Protein AF-A0A1V5NTS4-F1 (afdb_monomer)

Secondary structure (DSSP, 8-state):
-HHHHHHHHHHHHHHHHHHHHH-HHHHH-HHHHHHHHHTPPPPHHHIIIIITT-TTGGGGTTT--HHHHHHH-TTPEEGGGS-TTSHHHHHHHHHHHHTSTTS--EEEEE--SSS-EEEEE--SSS---------

Structure (mmCIF, N/CA/C/O backbone):
data_AF-A0A1V5NTS4-F1
#
_entry.id   AF-A0A1V5NTS4-F1
#
loop_
_atom_site.group_PDB
_atom_site.id
_atom_site.type_symbol
_atom_site.label_atom_id
_atom_site.label_alt_id
_atom_site.label_comp_id
_atom_site.label_asym_id
_atom_site.label_entity_id
_atom_site.label_seq_id
_atom_site.pdbx_PDB_ins_code
_atom_site.Cartn_x
_atom_site.Cartn_y
_atom_site.Cartn_z
_atom_site.occupancy
_atom_site.B_iso_or_equiv
_atom_site.auth_seq_id
_atom_site.auth_comp_id
_atom_site.auth_asym_id
_atom_site.auth_atom_id
_atom_site.pdbx_PDB_model_num
ATOM 1 N N . MET A 1 1 ? 21.528 41.426 -6.570 1.00 60.97 1 MET A N 1
ATOM 2 C CA . MET A 1 1 ? 21.525 40.686 -5.283 1.00 60.97 1 MET A CA 1
ATOM 3 C C . MET A 1 1 ? 20.130 40.319 -4.771 1.00 60.97 1 MET A C 1
ATOM 5 O O . MET A 1 1 ? 19.905 39.135 -4.581 1.00 60.97 1 MET A O 1
ATOM 9 N N . LYS A 1 2 ? 19.169 41.249 -4.610 1.00 66.81 2 LYS A N 1
ATOM 10 C CA . LYS A 1 2 ? 17.824 40.932 -4.061 1.00 66.81 2 LYS A CA 1
ATOM 11 C C . LYS A 1 2 ? 17.057 39.817 -4.801 1.00 66.81 2 LYS A C 1
ATOM 13 O O . LYS A 1 2 ? 16.466 38.968 -4.151 1.00 66.81 2 LYS A O 1
ATOM 18 N N . LYS A 1 3 ? 17.115 39.771 -6.141 1.00 71.75 3 LYS A N 1
ATOM 19 C CA . LYS A 1 3 ? 16.457 38.717 -6.945 1.00 71.75 3 LYS A CA 1
ATOM 20 C C . LYS A 1 3 ? 17.049 37.322 -6.699 1.00 71.75 3 LYS A C 1
ATOM 22 O O . LYS A 1 3 ? 16.293 36.386 -6.506 1.00 71.75 3 LYS A O 1
ATOM 27 N N . PHE A 1 4 ? 18.376 37.201 -6.617 1.00 78.06 4 PHE A N 1
ATOM 28 C CA . PHE A 1 4 ? 19.053 35.926 -6.344 1.00 78.06 4 PHE A CA 1
ATOM 29 C C . PHE A 1 4 ? 18.738 35.382 -4.946 1.00 78.06 4 PHE A C 1
ATOM 31 O O . PHE A 1 4 ? 18.476 34.193 -4.806 1.00 78.06 4 PHE A O 1
ATOM 38 N N . PHE A 1 5 ? 18.692 36.253 -3.932 1.00 82.38 5 PHE A N 1
ATOM 39 C CA . PHE A 1 5 ? 18.269 35.871 -2.580 1.00 82.38 5 PHE A CA 1
ATOM 40 C C . PHE A 1 5 ? 16.816 35.390 -2.543 1.00 82.38 5 PHE A C 1
ATOM 42 O O . PHE A 1 5 ? 16.523 34.378 -1.914 1.00 82.38 5 PHE A O 1
ATOM 49 N N . LEU A 1 6 ? 15.918 36.081 -3.250 1.00 87.19 6 LEU A N 1
ATOM 50 C CA . LEU A 1 6 ? 14.513 35.694 -3.329 1.00 87.19 6 LEU A CA 1
ATOM 51 C C . LEU A 1 6 ? 14.346 34.336 -4.032 1.00 87.19 6 LEU A C 1
ATOM 53 O O . LEU A 1 6 ? 13.639 33.467 -3.534 1.00 87.19 6 LEU A O 1
ATOM 57 N N . THR A 1 7 ? 15.045 34.118 -5.150 1.00 86.56 7 THR A N 1
ATOM 58 C CA . THR A 1 7 ? 15.036 32.835 -5.867 1.00 86.56 7 THR A CA 1
ATOM 59 C C . THR A 1 7 ? 15.590 31.699 -5.005 1.00 86.56 7 THR A C 1
ATOM 61 O O . THR A 1 7 ? 14.959 30.650 -4.924 1.00 86.56 7 THR A O 1
ATOM 64 N N . ALA A 1 8 ? 16.717 31.906 -4.316 1.00 86.56 8 ALA A N 1
ATOM 65 C CA . ALA A 1 8 ? 17.284 30.906 -3.409 1.00 86.56 8 ALA A CA 1
ATOM 66 C C . ALA A 1 8 ? 16.317 30.562 -2.264 1.00 86.56 8 ALA A C 1
ATOM 68 O O . ALA A 1 8 ? 16.127 29.392 -1.943 1.00 86.56 8 ALA A O 1
ATOM 69 N N . PHE A 1 9 ? 15.643 31.569 -1.702 1.00 90.31 9 PHE A N 1
ATOM 70 C CA . PHE A 1 9 ? 14.632 31.376 -0.666 1.00 90.31 9 PHE A CA 1
ATOM 71 C C . PHE A 1 9 ? 13.434 30.549 -1.161 1.00 90.31 9 PHE A C 1
ATOM 73 O O . PHE A 1 9 ? 13.033 29.596 -0.492 1.00 90.31 9 PHE A O 1
ATOM 80 N N . TYR A 1 10 ? 12.908 30.840 -2.357 1.00 90.00 10 TYR A N 1
ATOM 81 C CA . TYR A 1 10 ? 11.827 30.045 -2.953 1.00 90.00 10 TYR A CA 1
ATOM 82 C C . TYR A 1 10 ? 12.245 28.599 -3.228 1.00 90.00 10 TYR A C 1
ATOM 84 O O . TYR A 1 10 ? 11.480 27.683 -2.931 1.00 90.00 10 TYR A O 1
ATOM 92 N N . ILE A 1 11 ? 13.460 28.381 -3.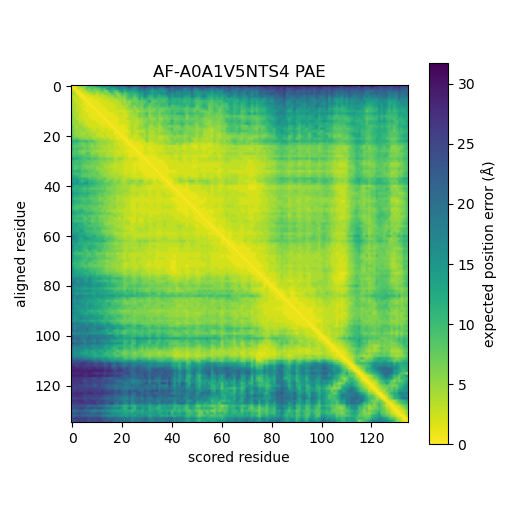739 1.00 88.69 11 ILE A N 1
ATOM 93 C CA . ILE A 1 11 ? 13.989 27.029 -3.958 1.00 88.69 11 ILE A CA 1
ATOM 94 C C . ILE A 1 11 ? 14.049 26.267 -2.629 1.00 88.69 11 ILE A C 1
ATOM 96 O O . ILE A 1 11 ? 13.559 25.142 -2.555 1.00 88.69 11 ILE A O 1
ATOM 100 N N . CYS A 1 12 ? 14.562 26.888 -1.562 1.00 87.31 12 CYS A N 1
ATOM 101 C CA . CYS A 1 12 ? 14.607 26.269 -0.237 1.00 87.31 12 CYS A CA 1
ATOM 102 C C . CYS A 1 12 ? 13.211 25.891 0.279 1.00 87.31 12 CYS A C 1
ATOM 104 O O . CYS A 1 12 ? 13.038 24.781 0.779 1.00 87.31 12 CYS A O 1
ATOM 106 N N . ILE A 1 13 ? 12.206 26.761 0.117 1.00 90.62 13 ILE A N 1
ATOM 107 C CA . ILE A 1 13 ? 10.822 26.460 0.525 1.00 90.62 13 ILE A CA 1
ATOM 108 C C . ILE A 1 13 ? 10.263 25.270 -0.253 1.00 90.62 13 ILE A C 1
ATOM 110 O O . ILE A 1 13 ? 9.653 24.383 0.346 1.00 90.62 13 ILE A O 1
ATOM 114 N N . VAL A 1 14 ? 10.460 25.233 -1.572 1.00 87.19 14 VAL A N 1
ATOM 115 C CA . VAL A 1 14 ? 9.939 24.151 -2.419 1.00 87.19 14 VAL A CA 1
ATOM 116 C C . VAL A 1 14 ? 10.599 22.820 -2.064 1.00 87.19 14 VAL A C 1
ATOM 118 O O . VAL A 1 14 ? 9.898 21.821 -1.897 1.00 87.19 14 VAL A O 1
ATOM 121 N N . VAL A 1 15 ? 11.923 22.803 -1.884 1.00 84.25 15 VAL A N 1
ATOM 122 C CA . VAL A 1 15 ? 12.668 21.597 -1.490 1.00 84.25 15 VAL A CA 1
ATOM 123 C C . VAL A 1 15 ? 12.226 21.114 -0.111 1.00 84.25 15 VAL A C 1
ATOM 125 O O . VAL A 1 15 ? 11.923 19.933 0.056 1.00 84.25 15 VAL A O 1
ATOM 128 N N . PHE A 1 16 ? 12.119 22.026 0.860 1.00 86.81 16 PHE A N 1
ATOM 129 C CA . PHE A 1 16 ? 11.661 21.700 2.208 1.00 86.81 16 PHE A CA 1
ATOM 130 C C . PHE A 1 16 ? 10.234 21.142 2.183 1.00 86.81 16 PHE A C 1
ATOM 132 O O . PHE A 1 16 ? 9.988 20.054 2.689 1.00 86.81 16 PHE A O 1
ATOM 139 N N . SER A 1 17 ? 9.304 21.815 1.504 1.00 84.50 17 SER A N 1
ATOM 140 C CA . SER A 1 17 ? 7.907 21.366 1.399 1.00 84.50 17 SER A CA 1
ATOM 141 C C . SER A 1 17 ? 7.794 19.992 0.732 1.00 84.50 17 SER A C 1
ATOM 143 O O . SER A 1 17 ? 7.054 19.132 1.205 1.00 84.50 17 SER A O 1
ATOM 145 N N . SER A 1 18 ? 8.579 19.751 -0.321 1.00 82.00 18 SER A N 1
ATOM 146 C CA . SER A 1 18 ? 8.618 18.459 -1.017 1.00 82.00 18 SER A CA 1
ATOM 147 C C . SER A 1 18 ? 9.140 17.341 -0.113 1.00 82.00 18 SER A C 1
ATOM 149 O O . SER A 1 18 ? 8.614 16.230 -0.143 1.00 82.00 18 SER A O 1
ATOM 151 N N . PHE A 1 19 ? 10.132 17.638 0.734 1.00 84.31 19 PHE A N 1
ATOM 152 C CA . PHE A 1 19 ? 10.668 16.693 1.713 1.00 84.31 19 PHE A CA 1
ATOM 153 C C . PHE A 1 19 ? 9.614 16.253 2.731 1.00 84.31 19 PHE A C 1
ATOM 155 O O . PHE A 1 19 ? 9.508 15.062 3.010 1.00 84.31 19 PHE A O 1
ATOM 162 N N . PHE A 1 20 ? 8.808 17.183 3.251 1.00 82.56 20 PHE A N 1
ATOM 163 C CA . PHE A 1 20 ? 7.740 16.844 4.199 1.00 82.56 20 PHE A CA 1
ATOM 164 C C . PHE A 1 20 ? 6.541 16.170 3.536 1.00 82.56 20 PHE A C 1
ATOM 166 O O . PHE A 1 20 ? 5.922 15.306 4.152 1.00 82.56 20 PHE A O 1
ATOM 173 N N . TYR A 1 21 ? 6.211 16.555 2.302 1.00 80.31 21 TYR A N 1
ATOM 174 C CA . TYR A 1 21 ? 5.051 16.018 1.599 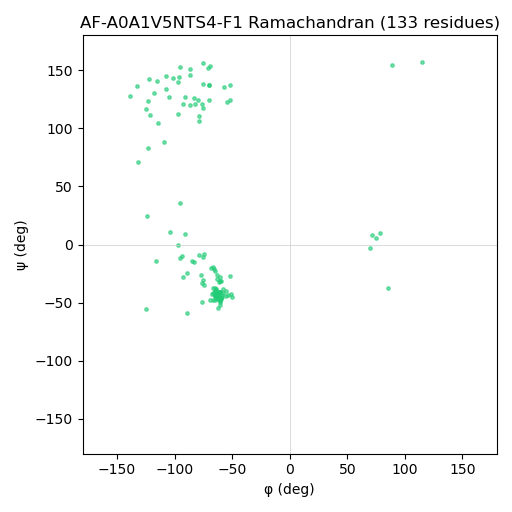1.00 80.31 21 TYR A CA 1
ATOM 175 C C . TYR A 1 21 ? 5.292 14.601 1.061 1.00 80.31 21 TYR A C 1
ATOM 177 O O . TYR A 1 21 ? 4.482 13.707 1.293 1.00 80.31 21 TYR A O 1
ATOM 185 N N . PHE A 1 22 ? 6.405 14.381 0.354 1.00 80.75 22 PHE A N 1
ATOM 186 C CA . PHE A 1 22 ? 6.709 13.087 -0.266 1.00 80.75 22 PHE A CA 1
ATOM 187 C C . PHE A 1 22 ? 7.553 12.176 0.621 1.00 80.75 22 PHE A C 1
ATOM 189 O O . PHE A 1 22 ? 7.480 10.955 0.490 1.00 80.75 22 PHE A O 1
ATOM 196 N N . GLY A 1 23 ? 8.361 12.753 1.504 1.00 83.62 23 GLY A N 1
ATOM 197 C CA . GLY A 1 23 ? 9.317 12.003 2.297 1.00 83.62 23 GLY A CA 1
ATOM 198 C C . GLY A 1 23 ? 10.683 11.833 1.634 1.00 83.62 23 GLY A C 1
ATOM 199 O O . GLY A 1 23 ? 10.799 11.802 0.404 1.00 83.62 23 GLY A O 1
ATOM 200 N N . PRO A 1 24 ? 11.745 11.644 2.439 1.00 84.75 24 PRO A N 1
ATOM 201 C CA . PRO A 1 24 ? 13.107 11.462 1.938 1.00 84.75 24 PRO A CA 1
ATOM 202 C C . PRO A 1 24 ? 13.261 10.232 1.041 1.00 84.75 24 PRO A C 1
ATOM 204 O O . PRO A 1 24 ? 14.101 10.234 0.143 1.00 84.75 24 PRO A O 1
ATOM 207 N N . TYR A 1 25 ? 12.481 9.174 1.285 1.00 87.94 25 TYR A N 1
ATOM 208 C CA . TYR A 1 25 ? 12.601 7.925 0.538 1.00 87.94 25 TYR A CA 1
ATOM 209 C C . TYR A 1 25 ? 12.142 8.095 -0.916 1.00 87.94 25 TYR A C 1
ATOM 211 O O . TYR A 1 25 ? 12.886 7.743 -1.828 1.00 87.94 25 TYR A O 1
ATOM 219 N N . LYS A 1 26 ? 10.974 8.711 -1.150 1.00 89.25 26 LYS A N 1
ATOM 220 C CA . LYS A 1 26 ? 10.479 9.007 -2.506 1.00 89.25 26 LYS A CA 1
ATOM 221 C C . LYS A 1 26 ? 11.420 9.934 -3.268 1.00 89.25 26 LYS A C 1
ATOM 223 O O . LYS A 1 26 ? 11.735 9.666 -4.418 1.00 89.25 26 LYS A O 1
ATOM 228 N N . LEU A 1 27 ? 11.943 10.975 -2.617 1.00 87.44 27 LEU A N 1
ATOM 229 C CA . LEU A 1 27 ? 12.868 11.917 -3.261 1.00 87.44 27 LEU A CA 1
ATOM 230 C C . LEU A 1 27 ? 14.185 11.272 -3.725 1.00 87.44 27 LEU A C 1
ATOM 232 O O . LEU A 1 27 ? 14.797 11.760 -4.670 1.00 87.44 27 LEU A O 1
ATOM 236 N N . LYS A 1 28 ? 14.619 10.180 -3.083 1.00 89.25 28 LYS A N 1
ATOM 237 C CA . LYS A 1 28 ? 15.804 9.403 -3.489 1.00 89.25 28 LYS A CA 1
ATOM 238 C C . LYS A 1 28 ? 15.513 8.352 -4.564 1.00 89.25 28 LYS A C 1
ATOM 240 O O . LYS A 1 28 ? 16.453 7.839 -5.159 1.00 89.25 28 LYS A O 1
ATOM 245 N N . ASN A 1 29 ? 14.241 8.034 -4.802 1.00 90.88 29 ASN A N 1
ATOM 246 C CA . ASN A 1 29 ? 13.795 6.994 -5.726 1.00 90.88 29 ASN A CA 1
ATOM 247 C C . ASN A 1 29 ? 12.845 7.619 -6.764 1.00 90.88 29 ASN A C 1
ATOM 249 O O . ASN A 1 29 ? 11.624 7.570 -6.582 1.00 90.88 29 ASN A O 1
ATOM 253 N N . PRO A 1 30 ? 13.379 8.242 -7.833 1.00 88.75 30 PRO A N 1
ATOM 254 C CA . PRO A 1 30 ? 12.579 9.021 -8.776 1.00 88.75 30 PRO A CA 1
ATOM 255 C C . PRO A 1 30 ? 11.466 8.199 -9.430 1.00 88.75 30 PRO A C 1
ATOM 257 O O . PRO A 1 30 ? 10.356 8.703 -9.555 1.00 88.75 30 PRO A O 1
ATOM 260 N N . ASP A 1 31 ? 11.702 6.928 -9.759 1.00 89.50 31 ASP A N 1
ATOM 261 C CA . ASP A 1 31 ? 10.680 6.058 -10.360 1.00 89.50 31 ASP A CA 1
ATOM 262 C C . ASP A 1 31 ? 9.469 5.859 -9.438 1.00 89.50 31 ASP A C 1
ATOM 264 O O . ASP A 1 31 ? 8.319 5.936 -9.876 1.00 89.50 31 ASP A O 1
ATOM 268 N N . TYR A 1 32 ? 9.717 5.693 -8.137 1.00 92.12 32 TYR A N 1
ATOM 269 C CA . TYR A 1 32 ? 8.668 5.599 -7.126 1.00 92.12 32 TYR A CA 1
ATOM 270 C C . TYR A 1 32 ? 7.916 6.926 -6.955 1.00 92.12 32 TYR A C 1
ATOM 272 O O . TYR A 1 32 ? 6.685 6.936 -6.895 1.00 92.12 32 TYR A O 1
ATOM 280 N N . LEU A 1 33 ? 8.635 8.053 -6.930 1.00 90.75 33 LEU A N 1
ATOM 281 C CA . LEU A 1 33 ? 8.028 9.384 -6.861 1.00 90.75 33 LEU A CA 1
ATOM 282 C C . LEU A 1 33 ? 7.145 9.670 -8.082 1.00 90.75 33 LEU A C 1
ATOM 284 O O . LEU A 1 33 ? 6.007 10.114 -7.933 1.00 90.75 33 LEU A O 1
ATOM 288 N N . PHE A 1 34 ? 7.644 9.395 -9.288 1.00 90.88 34 PHE A N 1
ATOM 289 C CA . PHE A 1 34 ? 6.882 9.577 -10.518 1.00 90.88 34 PHE A CA 1
ATOM 290 C C . PHE A 1 34 ? 5.653 8.677 -10.540 1.00 90.88 34 PHE A C 1
ATOM 292 O O . PHE A 1 34 ? 4.561 9.148 -10.858 1.00 90.88 34 PHE A O 1
ATOM 299 N N . TRP A 1 35 ? 5.794 7.409 -10.150 1.00 93.19 35 TRP A N 1
ATOM 300 C CA . TRP A 1 35 ? 4.648 6.518 -10.009 1.00 93.19 35 TRP A CA 1
ATOM 301 C C . TRP A 1 35 ? 3.585 7.088 -9.061 1.00 93.19 35 TRP A C 1
ATOM 303 O O . TRP A 1 35 ? 2.396 7.049 -9.392 1.00 93.19 35 TRP A O 1
ATOM 313 N N . ASP A 1 36 ? 3.996 7.642 -7.915 1.00 90.25 36 ASP A N 1
ATOM 314 C CA . ASP A 1 36 ? 3.081 8.240 -6.941 1.00 90.25 36 ASP A CA 1
ATOM 315 C C . ASP A 1 36 ? 2.304 9.417 -7.560 1.00 90.25 36 ASP A C 1
ATOM 317 O O . ASP A 1 36 ? 1.067 9.436 -7.537 1.00 90.25 36 ASP A O 1
ATOM 321 N N . ILE A 1 37 ? 3.023 10.328 -8.224 1.00 89.19 37 ILE A N 1
ATOM 322 C CA . ILE A 1 37 ? 2.467 11.524 -8.876 1.00 89.19 37 ILE A CA 1
ATOM 323 C C . ILE A 1 37 ? 1.510 11.165 -10.021 1.00 89.19 37 ILE A C 1
ATOM 325 O O . ILE A 1 37 ? 0.432 11.749 -10.124 1.00 89.19 37 ILE A O 1
ATOM 329 N N . PHE A 1 38 ? 1.869 10.206 -10.881 1.00 89.56 38 PHE A N 1
ATOM 330 C CA . PHE A 1 38 ? 1.087 9.895 -12.085 1.00 89.56 38 PHE A CA 1
ATOM 331 C C . PHE A 1 38 ? -0.213 9.138 -11.819 1.00 89.56 38 PHE A C 1
ATOM 333 O O . PHE A 1 38 ? -0.995 8.937 -12.747 1.00 89.56 38 PHE A O 1
ATOM 340 N N . GLY A 1 39 ? -0.462 8.683 -10.591 1.00 86.06 39 GLY A N 1
ATOM 341 C CA . GLY A 1 39 ? -1.744 8.054 -10.282 1.00 86.06 39 GLY A CA 1
ATOM 342 C C . GLY A 1 39 ? -1.915 6.635 -10.831 1.00 86.06 39 GLY A C 1
ATOM 343 O O . GLY A 1 39 ? -3.010 6.086 -10.740 1.00 86.06 39 GLY A O 1
ATOM 344 N N . LYS A 1 40 ? -0.874 6.044 -11.431 1.00 89.31 40 LYS A N 1
ATOM 345 C CA . LYS A 1 40 ? -0.981 4.769 -12.156 1.00 89.31 40 LYS A CA 1
ATOM 346 C C . LYS A 1 40 ? -1.205 3.588 -11.198 1.00 89.31 40 LYS A C 1
ATOM 348 O O . LYS A 1 40 ? -0.706 3.629 -10.067 1.00 89.31 40 LYS A O 1
ATOM 353 N N . PRO A 1 41 ? -1.878 2.509 -11.648 1.00 92.12 41 PRO A N 1
ATOM 354 C CA . PRO A 1 41 ? -1.909 1.253 -10.907 1.00 92.12 41 PRO A CA 1
ATOM 355 C C . PRO A 1 41 ? -0.493 0.799 -10.543 1.00 92.12 41 PRO A C 1
ATOM 357 O O . PRO A 1 41 ? 0.445 0.924 -11.333 1.00 92.12 41 PRO A O 1
ATOM 360 N N . CYS A 1 42 ? -0.323 0.325 -9.316 1.00 89.06 42 CYS A N 1
ATOM 361 C CA . CYS A 1 42 ? 0.931 -0.208 -8.820 1.00 89.06 42 CYS A CA 1
ATOM 362 C C . CYS A 1 42 ? 1.228 -1.539 -9.505 1.00 89.06 42 CYS A C 1
ATOM 364 O O . CYS A 1 42 ? 0.356 -2.398 -9.637 1.00 89.06 42 CYS A O 1
ATOM 366 N N . THR A 1 43 ? 2.480 -1.717 -9.897 1.00 87.69 43 THR A N 1
ATOM 367 C CA . THR A 1 43 ? 3.020 -2.998 -10.352 1.00 87.69 43 THR A CA 1
ATOM 368 C C . THR A 1 43 ? 3.713 -3.701 -9.185 1.00 87.69 43 THR A C 1
ATOM 370 O O . THR A 1 43 ? 4.268 -3.007 -8.331 1.00 87.69 43 THR A O 1
ATOM 373 N N . LEU A 1 44 ? 3.781 -5.037 -9.195 1.00 82.62 44 LEU A N 1
ATOM 374 C CA . LEU A 1 44 ? 4.512 -5.808 -8.175 1.00 82.62 44 LEU A CA 1
ATOM 375 C C . LEU A 1 44 ? 5.955 -5.301 -7.949 1.00 82.62 44 LEU A C 1
ATOM 377 O O . LEU A 1 44 ? 6.291 -5.047 -6.796 1.00 82.62 44 LEU A O 1
ATOM 381 N N . PRO A 1 45 ? 6.770 -5.001 -8.989 1.00 86.19 45 PRO A N 1
ATOM 382 C CA . PRO A 1 45 ? 8.140 -4.525 -8.775 1.00 86.19 45 PRO A CA 1
ATOM 383 C C . PRO A 1 45 ? 8.228 -3.210 -7.988 1.00 86.19 45 PRO A C 1
ATOM 385 O O . PRO A 1 45 ? 8.994 -3.116 -7.037 1.00 86.19 45 PRO A O 1
ATOM 388 N N . ILE A 1 46 ? 7.409 -2.206 -8.328 1.00 88.00 46 ILE A N 1
ATOM 389 C CA . ILE A 1 46 ? 7.346 -0.933 -7.582 1.00 88.00 46 ILE A CA 1
ATOM 390 C C . ILE A 1 46 ? 6.930 -1.176 -6.129 1.00 88.00 46 ILE A C 1
ATOM 392 O O . ILE A 1 46 ? 7.461 -0.547 -5.210 1.00 88.00 46 ILE A O 1
ATOM 396 N N . PHE A 1 47 ? 5.968 -2.074 -5.917 1.00 84.06 47 PHE A N 1
ATOM 397 C CA . PHE A 1 47 ? 5.501 -2.402 -4.581 1.00 84.06 47 PHE A CA 1
ATOM 398 C C . PHE A 1 47 ? 6.626 -3.006 -3.735 1.00 84.06 47 PHE A C 1
ATOM 400 O O . PHE A 1 47 ? 6.947 -2.452 -2.683 1.00 84.06 47 PHE A O 1
ATOM 407 N N . GLU A 1 48 ? 7.257 -4.074 -4.222 1.00 81.19 48 GLU A N 1
ATOM 408 C CA . GLU A 1 48 ? 8.316 -4.802 -3.515 1.00 81.19 48 GLU A CA 1
ATOM 409 C C . GLU A 1 48 ? 9.567 -3.953 -3.299 1.00 81.19 48 GLU A C 1
ATOM 411 O O . GLU A 1 48 ? 10.068 -3.869 -2.183 1.00 81.19 48 GLU A O 1
ATOM 416 N N . GLN A 1 49 ? 10.051 -3.272 -4.338 1.00 85.19 49 GLN A N 1
ATOM 417 C CA . GLN A 1 49 ? 11.329 -2.555 -4.284 1.00 85.19 49 GLN A CA 1
ATOM 418 C C . GLN A 1 49 ? 11.251 -1.231 -3.525 1.00 85.19 49 GLN A C 1
ATOM 420 O O . GLN A 1 49 ? 12.265 -0.768 -2.998 1.00 85.19 49 GLN A O 1
ATOM 425 N N . HIS A 1 50 ? 10.074 -0.603 -3.467 1.00 88.25 50 HIS A N 1
ATOM 426 C CA . HIS A 1 50 ? 9.947 0.746 -2.918 1.00 88.25 50 HIS A CA 1
ATOM 427 C C . HIS A 1 50 ? 8.918 0.843 -1.800 1.00 88.25 50 HIS A C 1
ATOM 429 O O . HIS A 1 50 ? 9.252 1.270 -0.696 1.00 88.25 50 HIS A O 1
ATOM 435 N N . ILE A 1 51 ? 7.673 0.437 -2.049 1.00 84.25 51 ILE A N 1
ATOM 436 C CA . ILE A 1 51 ? 6.579 0.650 -1.089 1.00 84.25 51 ILE A CA 1
ATOM 437 C C . ILE A 1 51 ? 6.798 -0.168 0.184 1.00 84.25 51 ILE A C 1
ATOM 439 O O . ILE A 1 51 ? 6.540 0.338 1.277 1.00 84.25 51 ILE A O 1
ATOM 443 N N . MET A 1 52 ? 7.324 -1.392 0.071 1.00 79.12 52 MET A N 1
ATOM 444 C CA . MET A 1 52 ? 7.645 -2.226 1.236 1.00 79.12 52 MET A CA 1
ATOM 445 C C . MET A 1 52 ? 8.699 -1.591 2.151 1.00 79.12 52 MET A C 1
ATOM 447 O O . MET A 1 52 ? 8.640 -1.743 3.373 1.00 79.12 52 MET A O 1
ATOM 451 N N . HIS A 1 53 ? 9.626 -0.834 1.569 1.00 80.94 53 HIS A N 1
ATOM 452 C CA . HIS A 1 53 ? 10.758 -0.231 2.266 1.00 80.94 53 HIS A CA 1
ATOM 453 C C . HIS A 1 53 ? 10.509 1.220 2.699 1.00 80.94 53 HIS A C 1
ATOM 455 O O . HIS A 1 53 ? 11.273 1.760 3.500 1.00 80.94 53 HIS A O 1
ATOM 461 N N . ASP A 1 54 ? 9.438 1.852 2.21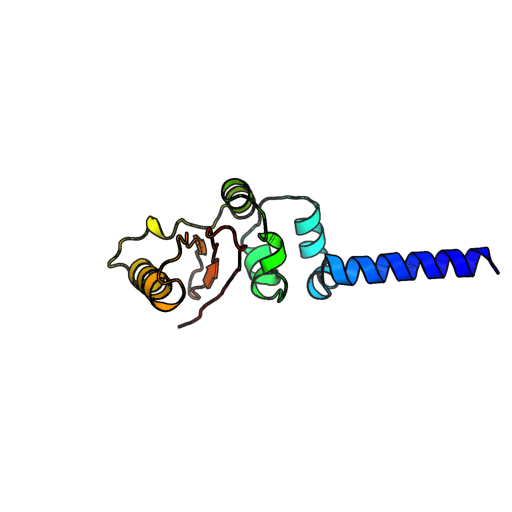4 1.00 83.44 54 ASP A N 1
ATOM 462 C CA . ASP A 1 54 ? 9.091 3.228 2.553 1.00 83.44 54 ASP A CA 1
ATOM 463 C C . ASP A 1 54 ? 8.486 3.309 3.977 1.00 83.44 54 ASP A C 1
ATOM 465 O O . ASP A 1 54 ? 7.413 2.743 4.238 1.00 83.44 54 ASP A O 1
ATOM 469 N N . PRO A 1 55 ? 9.123 4.020 4.934 1.00 80.06 55 PRO A N 1
ATOM 470 C CA . PRO A 1 55 ? 8.585 4.202 6.286 1.00 80.06 55 PRO A CA 1
ATOM 471 C C . PRO A 1 55 ? 7.302 5.048 6.309 1.00 80.06 55 PRO A C 1
ATOM 473 O O . PRO A 1 55 ? 6.531 4.984 7.265 1.00 80.06 55 PRO A O 1
ATOM 476 N N . GLN A 1 56 ? 7.057 5.824 5.254 1.00 79.44 56 GLN A N 1
ATOM 477 C CA . GLN A 1 56 ? 5.914 6.714 5.081 1.00 79.44 56 GLN A CA 1
ATOM 478 C C . GLN A 1 56 ? 4.858 6.141 4.121 1.00 79.44 56 GLN A C 1
ATOM 480 O O . GLN A 1 56 ? 3.880 6.814 3.795 1.00 79.44 56 GLN A O 1
ATOM 485 N N . ARG A 1 57 ? 4.969 4.863 3.738 1.00 79.44 57 ARG A N 1
ATOM 486 C CA . ARG A 1 57 ? 4.018 4.169 2.848 1.00 79.44 57 ARG A CA 1
ATOM 487 C C . ARG A 1 57 ? 2.546 4.267 3.264 1.00 79.44 57 ARG A C 1
ATOM 489 O O . ARG A 1 57 ? 1.666 4.211 2.411 1.00 79.44 57 ARG A O 1
ATOM 496 N N . SER A 1 58 ? 2.243 4.440 4.555 1.00 76.00 58 SER A N 1
ATOM 497 C CA . SER A 1 58 ? 0.863 4.620 5.037 1.00 76.00 58 SER A CA 1
ATOM 498 C C . SER A 1 58 ? 0.184 5.861 4.442 1.00 76.00 58 SER A C 1
ATOM 500 O O . SER A 1 58 ? -1.033 5.853 4.250 1.00 76.00 58 SER A O 1
ATOM 502 N N . PHE A 1 59 ? 0.945 6.897 4.071 1.00 78.12 59 PHE A N 1
ATOM 503 C CA . PHE A 1 59 ? 0.403 8.091 3.416 1.00 78.12 59 PHE A CA 1
ATOM 504 C C . PHE A 1 59 ? -0.185 7.811 2.029 1.00 78.12 59 PHE A C 1
ATOM 506 O O . PHE A 1 59 ? -1.065 8.554 1.606 1.00 7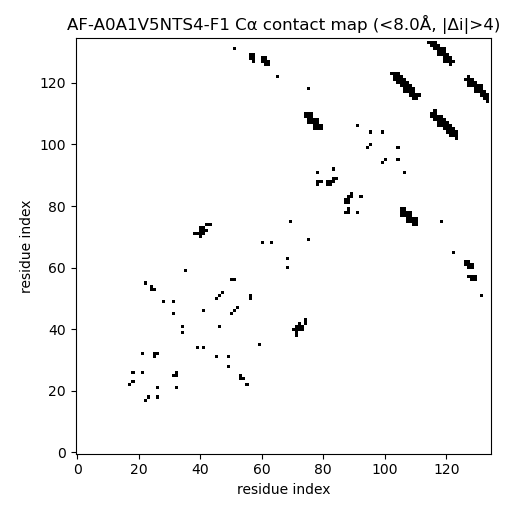8.12 59 PHE A O 1
ATOM 513 N N . LEU A 1 60 ? 0.223 6.731 1.348 1.00 80.12 60 LEU A N 1
ATOM 514 C CA . LEU A 1 60 ? -0.326 6.367 0.034 1.00 80.12 60 LEU A CA 1
ATOM 515 C C . LEU A 1 60 ? -1.821 6.032 0.090 1.00 80.12 60 LEU A C 1
ATOM 517 O O . LEU A 1 60 ? -2.540 6.226 -0.888 1.00 80.12 60 LEU A O 1
ATOM 521 N N . ILE A 1 61 ? -2.283 5.510 1.228 1.00 76.75 61 ILE A N 1
ATOM 522 C CA . ILE A 1 61 ? -3.657 5.027 1.398 1.00 76.75 61 ILE A CA 1
ATOM 523 C C . ILE A 1 61 ? -4.443 5.822 2.437 1.00 76.75 61 ILE A C 1
ATOM 525 O O . ILE A 1 61 ? -5.667 5.732 2.478 1.00 76.75 61 ILE A O 1
ATOM 529 N N . ARG A 1 62 ? -3.793 6.636 3.274 1.00 75.69 62 ARG A N 1
ATOM 530 C CA . ARG A 1 62 ? -4.464 7.436 4.307 1.00 75.69 62 ARG A CA 1
ATOM 531 C C . ARG A 1 62 ? -5.571 8.317 3.704 1.00 75.69 62 ARG A C 1
ATOM 533 O O . ARG A 1 62 ? -5.316 9.130 2.824 1.00 75.69 62 ARG A O 1
ATOM 540 N N . GLY A 1 63 ? -6.802 8.155 4.199 1.00 72.94 63 GLY A N 1
ATOM 541 C CA . GLY A 1 63 ? -7.969 8.927 3.749 1.00 72.94 63 GLY A CA 1
ATOM 542 C C . GLY A 1 63 ? -8.498 8.594 2.344 1.00 72.94 63 GLY A C 1
ATOM 543 O O . GLY A 1 63 ? -9.366 9.312 1.859 1.00 72.94 63 GLY A O 1
ATOM 544 N N . LYS A 1 64 ? -7.995 7.543 1.679 1.00 77.75 64 LYS A N 1
ATOM 545 C CA . LYS A 1 64 ? -8.493 7.064 0.375 1.00 77.75 64 LYS A CA 1
ATOM 546 C C . LYS A 1 64 ? -9.649 6.076 0.538 1.00 77.75 64 LYS A C 1
ATOM 548 O O . LYS A 1 64 ? -9.695 5.366 1.534 1.00 77.75 64 LYS A O 1
ATOM 553 N N . GLN A 1 65 ? -10.566 6.006 -0.427 1.00 78.38 65 GLN A N 1
ATOM 554 C CA . GLN A 1 65 ? -11.645 5.010 -0.396 1.00 78.38 65 GLN A CA 1
ATOM 555 C C . GLN A 1 65 ? -11.124 3.617 -0.777 1.00 78.38 65 GLN A C 1
ATOM 557 O O . GLN A 1 65 ? -10.133 3.501 -1.496 1.00 78.38 65 GLN A O 1
ATOM 562 N N . GLU A 1 66 ? -11.811 2.550 -0.352 1.00 77.38 66 GLU A N 1
ATOM 563 C CA . GLU A 1 66 ? -11.424 1.168 -0.690 1.00 77.38 66 GLU A CA 1
ATOM 564 C C . GLU A 1 66 ? -11.280 0.967 -2.208 1.00 77.38 66 GLU A C 1
ATOM 566 O O . GLU A 1 66 ? -10.315 0.357 -2.667 1.00 77.38 66 GLU A O 1
ATOM 571 N N . THR A 1 67 ? -12.219 1.500 -2.988 1.00 82.81 67 THR A N 1
ATOM 572 C CA . THR A 1 67 ? -12.224 1.425 -4.455 1.00 82.81 67 THR A CA 1
ATOM 573 C C . THR A 1 67 ? -10.971 2.051 -5.061 1.00 82.81 67 THR A C 1
ATOM 575 O O . THR A 1 67 ? -10.326 1.429 -5.903 1.00 82.81 67 THR A O 1
ATOM 578 N N . ASP A 1 68 ? -10.567 3.230 -4.583 1.00 84.06 68 ASP A N 1
ATOM 579 C CA . ASP A 1 68 ? -9.338 3.899 -5.019 1.00 84.06 68 ASP A CA 1
ATOM 580 C C . ASP A 1 68 ? -8.102 3.071 -4.678 1.00 84.06 68 ASP A C 1
ATOM 582 O O . ASP A 1 68 ? -7.190 2.951 -5.496 1.00 84.06 68 ASP A O 1
ATOM 586 N N . ILE A 1 69 ? -8.072 2.470 -3.484 1.00 80.81 69 ILE A N 1
ATOM 587 C CA . ILE A 1 69 ? -6.946 1.638 -3.059 1.00 80.81 69 ILE A CA 1
ATOM 588 C C . ILE A 1 69 ? -6.868 0.376 -3.926 1.00 80.81 69 ILE A C 1
ATOM 590 O O . ILE A 1 69 ? -5.784 0.024 -4.379 1.00 80.81 69 ILE A O 1
ATOM 594 N N . ARG A 1 70 ? -7.994 -0.271 -4.242 1.00 81.31 70 ARG A N 1
ATOM 595 C CA . ARG A 1 70 ? -8.018 -1.438 -5.142 1.00 81.31 70 ARG A CA 1
ATOM 596 C C . ARG A 1 70 ? -7.603 -1.092 -6.565 1.00 81.31 70 ARG A C 1
ATOM 598 O O . ARG A 1 70 ? -6.847 -1.844 -7.170 1.00 81.31 70 ARG A O 1
ATOM 605 N N . ASN A 1 71 ? -8.036 0.058 -7.075 1.00 87.19 71 ASN A N 1
ATOM 606 C CA . ASN A 1 71 ? -7.598 0.548 -8.381 1.00 87.19 71 ASN A CA 1
ATOM 607 C C . ASN A 1 71 ? -6.095 0.855 -8.381 1.00 87.19 71 ASN A C 1
ATOM 609 O O . ASN A 1 71 ? -5.397 0.593 -9.362 1.00 87.19 71 ASN A O 1
ATOM 613 N N . ARG A 1 72 ? -5.581 1.387 -7.264 1.00 86.62 72 ARG A N 1
ATOM 614 C CA . ARG A 1 72 ? -4.161 1.700 -7.100 1.00 86.62 72 ARG A CA 1
ATOM 615 C C . ARG A 1 72 ? -3.305 0.457 -6.876 1.00 86.62 72 ARG A C 1
ATOM 617 O O . ARG A 1 72 ? -2.158 0.465 -7.299 1.00 86.62 72 ARG A O 1
ATOM 624 N N . PHE A 1 73 ? -3.831 -0.599 -6.266 1.00 86.19 73 PHE A N 1
ATOM 625 C CA . PHE A 1 73 ? -3.112 -1.835 -5.948 1.00 86.19 73 PHE A CA 1
ATOM 626 C C . PHE A 1 73 ? -3.918 -3.068 -6.397 1.00 86.19 73 PHE A C 1
ATOM 628 O O . PHE A 1 73 ? -4.436 -3.815 -5.564 1.00 86.19 73 PHE A O 1
ATOM 635 N N . PRO A 1 74 ? -4.031 -3.307 -7.716 1.00 86.44 74 PRO A N 1
ATOM 636 C CA . PRO A 1 74 ? -4.950 -4.307 -8.269 1.00 86.44 74 PRO A CA 1
ATOM 637 C C . PRO A 1 74 ? -4.571 -5.757 -7.936 1.00 86.44 74 PRO A C 1
ATOM 639 O O . PRO A 1 74 ? -5.416 -6.644 -7.993 1.00 86.44 74 PRO A O 1
ATOM 642 N N . PHE A 1 75 ? -3.311 -6.008 -7.576 1.00 83.00 75 PHE A N 1
ATOM 643 C CA . PHE A 1 75 ? -2.819 -7.332 -7.188 1.00 83.00 75 PHE A CA 1
ATOM 64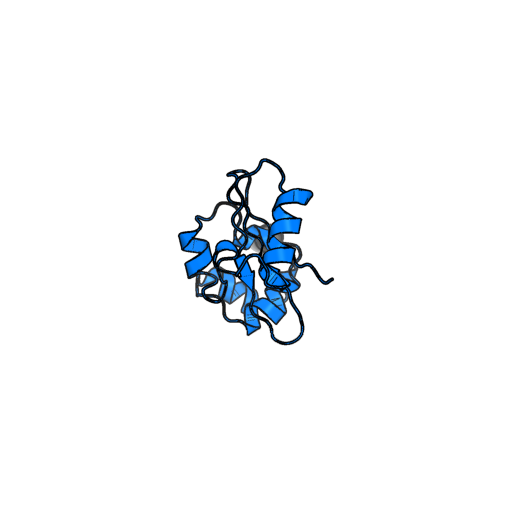4 C C . PHE A 1 75 ? -3.186 -7.725 -5.747 1.00 83.00 75 PHE A C 1
ATOM 646 O O . PHE A 1 75 ? -2.963 -8.867 -5.346 1.00 83.00 75 PHE A O 1
ATOM 653 N N . LEU A 1 76 ? -3.734 -6.802 -4.949 1.00 81.12 76 LEU A N 1
ATOM 654 C CA . LEU A 1 76 ? -4.127 -7.095 -3.577 1.00 81.12 76 LEU A CA 1
ATOM 655 C C . LEU A 1 76 ? -5.428 -7.902 -3.537 1.00 81.12 76 LEU A C 1
ATOM 657 O O . LEU A 1 76 ? -6.487 -7.467 -3.992 1.00 81.12 76 LEU A O 1
ATOM 661 N N . SER A 1 77 ? -5.344 -9.088 -2.945 1.00 80.81 77 SER A N 1
ATOM 662 C CA . SER A 1 77 ? -6.468 -10.009 -2.793 1.00 80.81 77 SER A CA 1
ATOM 663 C C . SER A 1 77 ? -7.258 -9.711 -1.528 1.00 80.81 77 SER A C 1
ATOM 665 O O . SER A 1 77 ? -6.699 -9.327 -0.509 1.00 80.81 77 SER A O 1
ATOM 667 N N . ASP A 1 78 ? -8.572 -9.903 -1.570 1.00 81.31 78 ASP A N 1
ATOM 668 C CA . ASP A 1 78 ? -9.403 -9.741 -0.380 1.00 81.31 78 ASP A CA 1
ATOM 669 C C . ASP A 1 78 ? -9.130 -10.861 0.632 1.00 81.31 78 ASP A C 1
ATOM 671 O O . ASP A 1 78 ? -9.251 -12.040 0.296 1.00 81.31 78 ASP A O 1
ATOM 675 N N . GLY A 1 79 ? -8.768 -10.489 1.859 1.00 77.75 79 GLY A N 1
ATOM 676 C CA . GLY A 1 79 ? -8.494 -11.418 2.948 1.00 77.75 79 GLY A CA 1
ATOM 677 C C . GLY A 1 79 ? -9.688 -12.302 3.297 1.00 77.75 79 GLY A C 1
ATOM 678 O O . GLY A 1 79 ? -9.507 -13.466 3.652 1.00 77.75 79 GLY A O 1
ATOM 679 N N . ASP A 1 80 ? -10.904 -11.782 3.125 1.00 81.56 80 ASP A N 1
ATOM 680 C CA . ASP A 1 80 ? -12.139 -12.503 3.452 1.00 81.56 80 ASP A CA 1
ATOM 681 C C . ASP A 1 80 ? -12.482 -13.591 2.424 1.00 81.56 80 ASP A C 1
ATOM 683 O O . ASP A 1 80 ? -13.355 -14.422 2.662 1.00 81.56 80 ASP A O 1
ATOM 687 N N . ARG A 1 81 ? -11.780 -13.622 1.281 1.00 83.38 81 ARG A N 1
ATOM 688 C CA . ARG A 1 81 ? -11.933 -14.678 0.269 1.00 83.38 81 ARG A CA 1
ATOM 689 C C . ARG A 1 81 ? -11.112 -15.927 0.572 1.00 83.38 81 ARG A C 1
ATOM 691 O O . ARG A 1 81 ? -11.340 -16.953 -0.066 1.00 83.38 81 ARG A O 1
ATOM 698 N N . PHE A 1 82 ? -10.140 -15.863 1.483 1.00 82.38 82 PHE A N 1
ATOM 699 C CA . PHE A 1 82 ? -9.360 -17.048 1.832 1.00 82.38 82 PHE A CA 1
ATOM 700 C C . PHE A 1 82 ? -10.175 -17.982 2.725 1.00 82.38 82 PHE A C 1
ATOM 702 O O . PHE A 1 82 ? -10.839 -17.541 3.661 1.00 82.38 82 PHE A O 1
ATOM 709 N N . ALA A 1 83 ? -10.079 -19.287 2.461 1.00 82.75 83 ALA A N 1
ATOM 710 C CA . ALA A 1 83 ? -10.684 -20.300 3.314 1.00 82.75 83 ALA A CA 1
ATOM 711 C C . ALA A 1 83 ? -10.148 -20.164 4.749 1.00 82.75 83 ALA A C 1
ATOM 713 O O . ALA A 1 83 ? -8.947 -19.953 4.954 1.00 82.75 83 ALA A O 1
ATOM 714 N N . SER A 1 84 ? -11.035 -20.247 5.740 1.00 84.25 84 SER A N 1
ATOM 715 C CA . SER A 1 84 ? -10.721 -19.955 7.147 1.00 84.25 84 SER A CA 1
ATOM 716 C C . SER A 1 84 ? -9.720 -20.930 7.774 1.00 84.25 84 SER A C 1
ATOM 718 O O . SER A 1 84 ? -9.068 -20.577 8.756 1.00 84.25 84 SER A O 1
ATOM 720 N N . ASP A 1 85 ? -9.592 -22.119 7.192 1.00 84.19 85 ASP A N 1
ATOM 721 C CA . ASP A 1 85 ? -8.674 -23.205 7.535 1.00 84.19 85 ASP A CA 1
ATOM 722 C C . ASP A 1 85 ? -7.357 -23.172 6.739 1.00 84.19 85 ASP A C 1
ATOM 724 O O . ASP A 1 85 ? -6.407 -23.877 7.077 1.00 84.19 85 ASP A O 1
ATOM 728 N N . SER A 1 86 ? -7.249 -22.322 5.714 1.00 83.88 86 SER A N 1
ATOM 729 C CA . SER A 1 86 ? -5.984 -22.098 5.012 1.00 83.88 86 SER A CA 1
ATOM 730 C C . SER A 1 86 ? -4.985 -21.354 5.903 1.00 83.88 86 SER A C 1
ATOM 732 O O . SER A 1 86 ? -5.368 -20.545 6.749 1.00 83.88 86 SER A O 1
ATOM 734 N N . VAL A 1 87 ? -3.682 -21.543 5.665 1.00 80.19 87 VAL A N 1
ATOM 735 C CA . VAL A 1 87 ? -2.612 -20.834 6.398 1.00 80.19 87 VAL A CA 1
ATOM 736 C C . VAL A 1 87 ? -2.847 -19.315 6.410 1.00 80.19 87 VAL A C 1
ATOM 738 O O . VAL A 1 87 ? -2.742 -18.675 7.457 1.00 80.19 87 VAL A O 1
ATOM 741 N N . ARG A 1 88 ? -3.247 -18.749 5.262 1.00 78.06 88 ARG A N 1
ATOM 742 C CA . ARG A 1 88 ? -3.560 -17.318 5.107 1.00 78.06 88 ARG A CA 1
ATOM 743 C C . ARG A 1 88 ? -4.803 -16.923 5.905 1.00 78.06 88 ARG A C 1
ATOM 745 O O . ARG A 1 88 ? -4.759 -15.946 6.647 1.00 78.06 88 ARG A O 1
ATOM 752 N N . GLY A 1 89 ? -5.886 -17.695 5.798 1.00 81.25 89 GLY A N 1
ATOM 753 C CA . GLY A 1 89 ? -7.131 -17.435 6.524 1.00 81.25 89 GLY A CA 1
ATOM 754 C C . GLY A 1 89 ? -6.960 -17.506 8.042 1.00 81.25 89 GLY A C 1
ATOM 755 O O . GLY A 1 89 ? -7.420 -16.613 8.755 1.00 81.25 89 GLY A O 1
ATOM 756 N N . ILE A 1 90 ? -6.230 -18.506 8.548 1.00 83.38 90 ILE A N 1
ATOM 757 C CA . ILE A 1 90 ? -5.912 -18.644 9.978 1.00 83.38 90 ILE A CA 1
ATOM 758 C C . ILE A 1 90 ? -5.117 -17.433 10.469 1.00 83.38 90 ILE A C 1
ATOM 760 O O . ILE A 1 90 ? -5.451 -16.858 11.508 1.00 83.38 90 ILE A O 1
ATOM 764 N N . TYR A 1 91 ? -4.080 -17.036 9.729 1.00 80.12 91 TYR A N 1
ATOM 765 C CA . TYR A 1 91 ? -3.242 -15.895 10.082 1.00 80.12 91 TYR A CA 1
ATOM 766 C C . TYR A 1 91 ? -4.051 -14.592 10.144 1.00 80.12 91 TYR A C 1
ATOM 768 O O . TYR A 1 91 ? -4.054 -13.910 11.170 1.00 80.12 91 TYR A O 1
ATOM 776 N N . LEU A 1 92 ? -4.807 -14.289 9.084 1.00 79.75 92 LEU A N 1
ATOM 777 C CA . LEU A 1 92 ? -5.640 -13.088 9.009 1.00 79.75 92 LEU A CA 1
ATOM 778 C C . LEU A 1 92 ? -6.703 -13.065 10.114 1.00 79.75 92 LEU A C 1
ATOM 780 O O . LEU A 1 92 ? -6.906 -12.033 10.752 1.00 79.75 92 LEU A O 1
ATOM 784 N N . ASN A 1 93 ? -7.327 -14.207 10.416 1.00 83.31 93 ASN A N 1
ATOM 785 C CA . ASN A 1 93 ? -8.289 -14.317 11.514 1.00 83.31 93 ASN A CA 1
ATOM 786 C C . ASN A 1 93 ? -7.654 -14.067 12.886 1.00 83.31 93 ASN A C 1
ATOM 788 O O . ASN A 1 93 ? -8.275 -13.428 13.738 1.00 83.31 93 ASN A O 1
ATOM 792 N N . ARG A 1 94 ? -6.428 -14.552 13.122 1.00 82.94 94 ARG A N 1
ATOM 793 C CA . ARG A 1 94 ? -5.688 -14.258 14.360 1.00 82.94 94 ARG A CA 1
ATOM 794 C C . ARG A 1 94 ? -5.368 -12.773 14.464 1.00 82.94 94 ARG A C 1
ATOM 796 O O . ARG A 1 94 ? -5.634 -12.192 15.511 1.00 82.94 94 ARG A O 1
ATOM 803 N N . LEU A 1 95 ? -4.895 -12.162 13.379 1.00 78.44 95 LEU A N 1
ATOM 804 C CA . LEU A 1 95 ? -4.579 -10.736 13.330 1.00 78.44 95 LEU A CA 1
ATOM 805 C C . LEU A 1 95 ? -5.815 -9.873 13.631 1.00 78.44 95 LEU A C 1
ATOM 807 O O . LEU A 1 95 ? -5.766 -9.009 14.503 1.00 78.44 95 LEU A O 1
ATOM 811 N N . LYS A 1 96 ? -6.965 -10.173 13.003 1.00 79.19 96 LYS A N 1
ATOM 812 C CA . LYS A 1 96 ? -8.242 -9.495 13.298 1.00 79.19 96 LYS A CA 1
ATOM 813 C C . LYS A 1 96 ? -8.641 -9.622 14.773 1.00 79.19 96 LYS A C 1
ATOM 815 O O . LYS A 1 96 ? -9.111 -8.657 15.368 1.00 79.19 96 LYS A O 1
ATOM 820 N N . LYS A 1 97 ? -8.463 -10.806 15.371 1.00 81.94 97 LYS A N 1
ATOM 821 C CA . LYS A 1 97 ? -8.854 -11.081 16.766 1.00 81.94 97 LYS A CA 1
ATOM 822 C C . LYS A 1 97 ? -7.906 -10.480 17.806 1.00 81.94 97 LYS A C 1
ATOM 824 O O . LYS A 1 97 ? -8.380 -10.139 18.887 1.00 81.94 97 LYS A O 1
ATOM 829 N N . ALA A 1 98 ? -6.609 -10.404 17.513 1.00 80.50 98 ALA A N 1
ATOM 830 C CA . ALA A 1 98 ? -5.589 -9.918 18.439 1.00 80.50 98 ALA A CA 1
ATOM 831 C C . ALA A 1 98 ? -5.403 -8.400 18.328 1.00 80.50 98 ALA A C 1
ATOM 833 O O . ALA A 1 98 ? -5.663 -7.680 19.291 1.00 80.50 98 ALA A O 1
ATOM 834 N N . ASP A 1 99 ? -5.042 -7.917 17.138 1.00 76.06 99 ASP A N 1
ATOM 835 C CA . ASP A 1 99 ? -4.572 -6.541 16.936 1.00 76.06 99 ASP A CA 1
ATOM 836 C C . ASP A 1 99 ? -5.728 -5.570 16.641 1.00 76.06 99 ASP A C 1
ATOM 838 O O . ASP A 1 99 ? -5.644 -4.375 16.931 1.00 76.06 99 ASP A O 1
ATOM 842 N N . PHE A 1 100 ? -6.851 -6.085 16.124 1.00 74.81 100 PHE A N 1
ATOM 843 C CA . PHE A 1 100 ? -7.996 -5.277 15.679 1.00 74.81 100 PHE A CA 1
ATOM 844 C C . PHE A 1 100 ? -9.323 -5.647 16.349 1.00 74.81 100 PHE A C 1
ATOM 846 O O . PHE A 1 100 ? -10.399 -5.378 15.812 1.00 74.81 100 PHE A O 1
ATOM 853 N N . LYS A 1 101 ? -9.268 -6.235 17.549 1.00 78.56 101 LYS A N 1
ATOM 854 C CA . LYS A 1 101 ? -10.460 -6.652 18.295 1.00 78.56 101 LYS A CA 1
ATOM 855 C C . LYS A 1 101 ? -11.469 -5.503 18.433 1.00 78.56 101 LYS A C 1
ATOM 857 O O . LYS A 1 101 ? -11.149 -4.446 18.972 1.00 78.56 101 LYS A O 1
ATOM 862 N N . GLY A 1 102 ? -12.704 -5.738 17.988 1.00 75.19 102 GLY A N 1
ATOM 863 C CA . GLY A 1 102 ? -13.802 -4.769 18.094 1.00 75.19 102 GLY A CA 1
ATOM 864 C C . GLY A 1 102 ? -13.772 -3.641 17.059 1.00 75.19 102 GLY A C 1
ATOM 865 O O . GLY A 1 102 ? -14.548 -2.698 17.187 1.00 75.19 102 GLY A O 1
ATOM 866 N N . ARG A 1 103 ? -12.901 -3.723 16.046 1.00 72.31 103 ARG A N 1
ATOM 867 C CA . ARG A 1 103 ? -12.896 -2.819 14.891 1.00 72.31 103 ARG A CA 1
ATOM 868 C C . ARG A 1 103 ? -13.398 -3.548 13.653 1.00 72.31 103 ARG A C 1
ATOM 870 O O . ARG A 1 103 ? -13.102 -4.727 13.470 1.00 72.31 103 ARG A O 1
ATOM 877 N N . ASP A 1 104 ? -14.115 -2.829 12.797 1.00 73.50 104 ASP A N 1
ATOM 878 C CA . ASP A 1 104 ? -14.415 -3.310 11.453 1.00 73.50 104 ASP A CA 1
ATOM 879 C C . ASP A 1 104 ? -13.175 -3.098 10.573 1.00 73.50 104 ASP A C 1
ATOM 881 O O . ASP A 1 104 ? -12.739 -1.966 10.346 1.00 73.50 104 ASP A O 1
ATOM 885 N N . VAL A 1 105 ? -12.524 -4.195 10.177 1.00 74.44 105 VAL A N 1
ATOM 886 C CA . VAL A 1 105 ? -11.267 -4.161 9.420 1.00 74.44 105 VAL A CA 1
ATOM 887 C C . VAL A 1 105 ? -11.311 -5.113 8.236 1.00 74.44 105 VAL A C 1
ATOM 889 O O . VAL A 1 105 ? -11.691 -6.284 8.353 1.00 74.44 105 VAL A O 1
ATOM 892 N N . LYS A 1 106 ? -10.826 -4.619 7.096 1.00 75.94 106 LYS A N 1
ATOM 893 C CA . LYS A 1 106 ? -10.728 -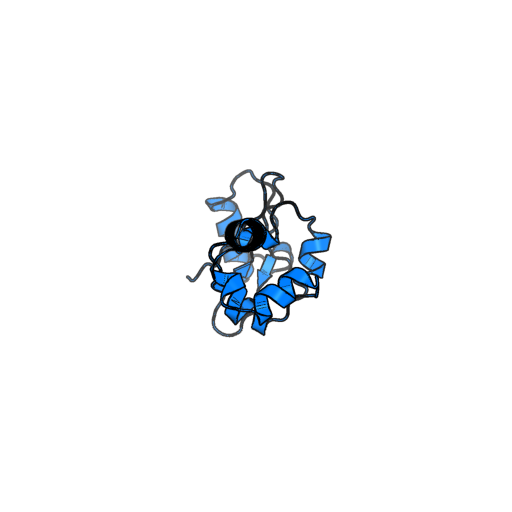5.381 5.858 1.00 75.94 106 LYS A CA 1
ATOM 894 C C . LYS A 1 106 ? -9.277 -5.578 5.466 1.00 75.94 106 LYS A C 1
ATOM 896 O O . LYS A 1 106 ? -8.613 -4.677 4.970 1.00 75.94 106 LYS A O 1
ATOM 901 N N . LEU A 1 107 ? -8.779 -6.784 5.686 1.00 77.94 107 LEU A N 1
ATOM 902 C CA . LEU A 1 107 ? -7.388 -7.105 5.409 1.00 77.94 107 LEU A CA 1
ATOM 903 C C . LEU A 1 107 ? -7.232 -7.448 3.929 1.00 77.94 107 LEU A C 1
ATOM 905 O O . LEU A 1 107 ? -7.935 -8.328 3.441 1.00 77.94 107 LEU A O 1
ATOM 909 N N . LEU A 1 108 ? -6.316 -6.783 3.223 1.00 78.38 108 LEU A N 1
ATOM 910 C CA . LEU A 1 108 ? -5.921 -7.199 1.882 1.00 78.38 108 LEU A CA 1
ATOM 911 C C . LEU A 1 108 ? -4.586 -7.952 1.921 1.00 78.38 108 LEU A C 1
ATOM 913 O O . LEU A 1 108 ? -3.678 -7.651 2.695 1.00 78.38 108 LEU A O 1
ATOM 917 N N . TRP A 1 109 ? -4.478 -8.967 1.077 1.00 77.44 109 TRP A N 1
ATOM 918 C CA . TRP A 1 109 ? -3.339 -9.866 1.008 1.00 77.44 109 TRP A CA 1
ATOM 919 C C . TRP A 1 109 ? -2.510 -9.604 -0.241 1.00 77.44 109 TRP A C 1
ATOM 921 O O . TRP A 1 109 ? -3.046 -9.521 -1.348 1.00 77.44 109 TRP A O 1
ATOM 931 N N . TYR A 1 110 ? -1.196 -9.532 -0.059 1.00 75.88 110 TYR A N 1
ATOM 932 C CA . TYR A 1 110 ? -0.233 -9.420 -1.139 1.00 75.88 110 TYR A CA 1
ATOM 933 C C . TYR A 1 110 ? 0.260 -10.819 -1.559 1.00 75.88 110 TYR A C 1
ATOM 935 O O . TYR A 1 110 ? 0.772 -11.564 -0.720 1.00 75.88 110 TYR A O 1
ATOM 943 N N . PRO A 1 111 ? 0.088 -11.232 -2.826 1.00 67.88 111 PRO A N 1
ATOM 944 C CA . PRO A 1 111 ? 0.613 -12.502 -3.304 1.00 67.88 111 PRO A CA 1
ATOM 945 C C . PRO A 1 111 ? 2.115 -12.364 -3.590 1.00 67.88 111 PRO A C 1
ATOM 947 O O . PRO A 1 111 ? 2.491 -11.768 -4.591 1.00 67.88 111 PRO A O 1
ATOM 950 N N . SER A 1 112 ? 2.963 -12.929 -2.733 1.00 62.22 112 SER A N 1
ATOM 951 C CA . SER A 1 112 ? 4.358 -13.218 -3.079 1.00 62.22 112 SER A CA 1
ATOM 952 C C . SER A 1 112 ? 4.652 -14.705 -2.898 1.00 62.22 112 SER A C 1
ATOM 954 O O . SER A 1 112 ? 4.117 -15.361 -1.991 1.00 62.22 112 SER A O 1
ATOM 956 N N . ASP A 1 113 ? 5.472 -15.219 -3.813 1.00 52.44 113 ASP A N 1
ATOM 957 C CA . ASP A 1 113 ? 6.042 -16.555 -3.769 1.00 52.44 113 ASP A CA 1
ATOM 958 C C . ASP A 1 113 ? 7.238 -16.559 -2.805 1.00 52.44 113 ASP A C 1
ATOM 960 O O . ASP A 1 113 ? 8.180 -15.785 -2.941 1.00 52.44 113 ASP A O 1
ATOM 964 N N . GLY A 1 114 ? 7.205 -17.446 -1.808 1.00 51.09 114 GLY A N 1
ATOM 965 C CA . GLY A 1 114 ? 8.309 -17.664 -0.863 1.00 51.09 114 GLY A CA 1
ATOM 966 C C . GLY A 1 114 ? 8.349 -16.725 0.350 1.00 51.09 114 GLY A C 1
ATOM 967 O O . GLY A 1 114 ? 8.609 -17.212 1.447 1.00 51.09 114 GLY A O 1
ATOM 968 N N . ASP A 1 115 ? 8.012 -15.440 0.194 1.00 49.59 115 ASP A N 1
ATOM 969 C CA . ASP A 1 115 ? 7.977 -14.449 1.285 1.00 49.59 115 ASP A CA 1
ATOM 970 C C . ASP A 1 115 ? 6.577 -13.832 1.428 1.00 49.59 115 ASP A C 1
ATOM 972 O O . ASP A 1 115 ? 6.100 -13.087 0.577 1.00 49.59 115 ASP A O 1
ATOM 976 N N . TRP A 1 116 ? 5.874 -14.120 2.521 1.00 49.81 116 TRP A N 1
ATOM 977 C CA . TRP A 1 116 ? 4.512 -13.616 2.709 1.00 49.81 116 TRP A CA 1
ATOM 978 C C . TRP A 1 116 ? 4.522 -12.229 3.354 1.00 49.81 116 TRP A C 1
ATOM 980 O O . TRP A 1 116 ? 5.005 -12.062 4.469 1.00 49.81 116 TRP A O 1
ATOM 990 N N . GLY A 1 117 ? 3.957 -11.236 2.664 1.00 50.81 117 GLY A N 1
ATOM 9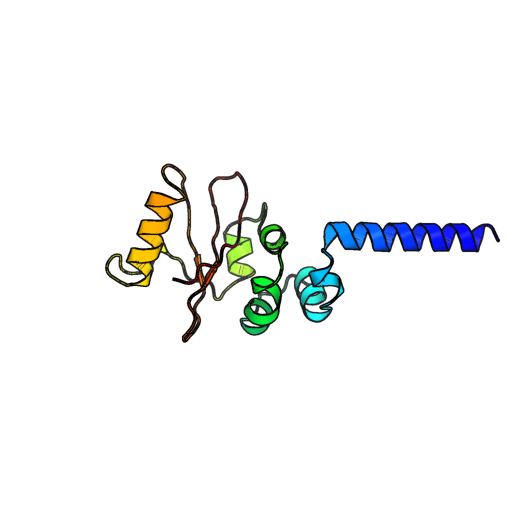91 C CA . GLY A 1 117 ? 3.664 -9.910 3.207 1.00 50.81 117 GLY A CA 1
ATOM 992 C C . GLY A 1 117 ? 2.157 -9.667 3.242 1.00 50.81 117 GLY A C 1
ATOM 993 O O . GLY A 1 117 ? 1.441 -10.045 2.320 1.00 50.81 117 GLY A O 1
ATOM 994 N N . VAL A 1 118 ? 1.648 -9.023 4.292 1.00 55.28 118 VAL A N 1
ATOM 995 C CA . VAL A 1 118 ? 0.269 -8.509 4.316 1.00 55.28 118 VAL A CA 1
ATOM 996 C C . VAL A 1 118 ? 0.303 -7.030 3.945 1.00 55.28 118 VAL A C 1
ATOM 998 O O . VAL A 1 118 ? 1.203 -6.299 4.339 1.00 55.28 118 VAL A O 1
ATOM 1001 N N . ALA A 1 119 ? -0.659 -6.579 3.147 1.00 53.84 119 ALA A N 1
ATOM 1002 C CA . ALA A 1 119 ? -0.858 -5.170 2.852 1.00 53.84 119 ALA A CA 1
ATOM 1003 C C . ALA A 1 119 ? -2.143 -4.742 3.554 1.00 53.84 119 ALA A C 1
ATOM 1005 O O . ALA A 1 119 ? -3.247 -4.858 3.028 1.00 53.84 119 ALA A O 1
ATOM 1006 N N . LEU A 1 120 ? -1.998 -4.324 4.804 1.00 58.38 120 LEU A N 1
ATOM 1007 C CA . LEU A 1 120 ? -3.136 -4.056 5.664 1.00 58.38 120 LEU A CA 1
ATOM 1008 C C . LEU A 1 120 ? -3.908 -2.795 5.214 1.00 58.38 120 LEU A C 1
ATOM 1010 O O . LEU A 1 120 ? -3.323 -1.775 4.849 1.00 58.38 120 LEU A O 1
ATOM 1014 N N . ILE A 1 121 ? -5.241 -2.871 5.219 1.00 58.09 121 ILE A N 1
ATOM 1015 C CA . ILE A 1 121 ? -6.135 -1.719 5.065 1.00 58.09 121 ILE A CA 1
ATOM 1016 C C . ILE A 1 121 ? -7.052 -1.700 6.290 1.00 58.09 121 ILE A C 1
ATOM 1018 O O . ILE A 1 121 ? -7.732 -2.671 6.600 1.00 58.09 121 ILE A O 1
ATOM 1022 N N . LEU A 1 122 ? -7.065 -0.589 7.025 1.00 56.09 122 LEU A N 1
ATOM 1023 C CA . LEU A 1 122 ? -7.996 -0.377 8.135 1.00 56.09 122 LEU A CA 1
ATOM 1024 C C . LEU A 1 122 ? -9.173 0.435 7.626 1.00 56.09 122 LEU A C 1
ATOM 1026 O O . LEU A 1 122 ? -9.003 1.605 7.304 1.00 56.09 122 LEU A O 1
ATOM 1030 N N . LEU A 1 123 ? -10.354 -0.174 7.562 1.00 55.34 123 LEU A N 1
ATOM 1031 C CA . LEU A 1 123 ? -11.591 0.507 7.181 1.00 55.34 123 LEU A CA 1
ATOM 1032 C C . LEU A 1 123 ? -12.378 0.985 8.420 1.00 55.34 123 LEU A C 1
ATOM 1034 O O . LEU A 1 123 ? -13.599 0.980 8.408 1.00 55.34 123 LEU A O 1
ATOM 1038 N N . ASP A 1 124 ? -11.702 1.427 9.492 1.00 50.00 124 ASP A N 1
ATOM 1039 C CA . ASP A 1 124 ? -12.367 1.921 10.719 1.00 50.00 124 ASP A CA 1
ATOM 1040 C C . ASP A 1 124 ? -12.640 3.442 10.714 1.00 50.00 124 ASP A C 1
ATOM 1042 O O . ASP A 1 124 ? -12.979 4.031 11.742 1.00 50.00 124 ASP A O 1
ATOM 1046 N N . GLY A 1 125 ? -12.440 4.112 9.574 1.00 47.66 125 GLY A N 1
ATOM 1047 C CA . GLY A 1 125 ? -12.591 5.566 9.450 1.00 47.66 125 GLY A CA 1
ATOM 1048 C C . GLY A 1 125 ? -11.517 6.400 10.170 1.00 47.66 125 GLY A C 1
ATOM 1049 O O . GLY A 1 125 ? -11.515 7.621 10.020 1.00 47.66 125 GLY A O 1
ATOM 1050 N N . LYS A 1 126 ? -10.568 5.791 10.902 1.00 48.66 126 LYS A N 1
ATOM 1051 C CA . LYS A 1 126 ? -9.455 6.493 11.583 1.00 48.66 126 LYS A CA 1
ATOM 1052 C C . LYS A 1 126 ? -8.149 6.493 10.781 1.00 48.66 126 LYS A C 1
ATOM 1054 O O . LYS A 1 126 ? -7.174 7.127 11.189 1.00 48.66 126 LYS A O 1
ATOM 1059 N N . GLY A 1 127 ? -8.157 5.881 9.597 1.00 51.78 127 GLY A N 1
ATOM 1060 C CA . GLY A 1 127 ? -7.084 5.943 8.608 1.00 51.78 127 GLY A CA 1
ATOM 1061 C C . GLY A 1 127 ? -6.409 4.597 8.357 1.00 51.78 127 GLY A C 1
ATOM 1062 O O . GLY A 1 127 ? -6.431 3.696 9.184 1.00 51.78 127 GLY A O 1
ATOM 1063 N N . HIS A 1 128 ? -5.793 4.482 7.184 1.00 57.09 128 HIS A N 1
ATOM 1064 C CA . HIS A 1 128 ? -5.260 3.234 6.649 1.00 57.09 128 HIS A CA 1
ATOM 1065 C C . HIS A 1 128 ? -3.757 3.071 6.948 1.00 57.09 128 HIS A C 1
ATOM 1067 O O . HIS A 1 128 ? -3.007 4.052 6.917 1.00 57.09 128 HIS A O 1
ATOM 1073 N N . ARG A 1 129 ? -3.294 1.839 7.207 1.00 56.72 129 ARG A N 1
ATOM 1074 C CA . ARG A 1 129 ? -1.885 1.535 7.514 1.00 56.72 129 ARG A CA 1
ATOM 1075 C C . ARG A 1 129 ? -1.433 0.251 6.822 1.00 56.72 129 ARG A C 1
ATOM 1077 O O . ARG A 1 129 ? -2.043 -0.777 7.047 1.00 56.72 129 ARG A O 1
ATOM 1084 N N . PHE A 1 130 ? -0.320 0.296 6.087 1.00 59.00 130 PHE A N 1
ATOM 1085 C CA . PHE A 1 130 ? 0.356 -0.902 5.576 1.00 59.00 130 PHE A CA 1
ATOM 1086 C C . PHE A 1 130 ? 1.261 -1.532 6.645 1.00 59.00 130 PHE A C 1
ATOM 1088 O O . PHE A 1 130 ? 2.233 -0.906 7.089 1.00 59.00 130 PHE A O 1
ATOM 1095 N N . GLU A 1 131 ? 1.009 -2.790 6.992 1.00 59.53 131 GLU A N 1
ATOM 1096 C CA . GLU A 1 131 ? 1.823 -3.566 7.931 1.00 59.53 131 GLU A CA 1
ATOM 1097 C C . GLU A 1 131 ? 2.295 -4.866 7.294 1.00 59.53 131 GLU A C 1
ATOM 1099 O O . GLU A 1 131 ? 1.482 -5.725 6.971 1.00 59.53 131 GLU A O 1
ATOM 1104 N N . PHE A 1 132 ? 3.613 -5.003 7.150 1.00 55.03 132 PHE A N 1
ATOM 1105 C CA . PHE A 1 132 ? 4.237 -6.246 6.725 1.00 55.03 132 PHE A CA 1
ATOM 1106 C C . PHE A 1 132 ? 4.579 -7.060 7.958 1.00 55.03 132 PHE A C 1
ATOM 1108 O O . PHE A 1 132 ? 5.265 -6.573 8.857 1.00 55.03 132 PHE A O 1
ATOM 1115 N N . TYR A 1 133 ? 4.119 -8.300 7.969 1.00 53.34 133 TYR A N 1
ATOM 1116 C CA . TYR A 1 133 ? 4.452 -9.264 8.994 1.00 53.34 133 TYR A CA 1
ATOM 1117 C C . TYR A 1 133 ? 5.187 -10.422 8.345 1.00 53.34 133 TYR A C 1
ATOM 1119 O O . TYR A 1 133 ? 4.709 -10.980 7.360 1.00 53.34 133 TYR A O 1
ATOM 1127 N N . LYS A 1 134 ? 6.326 -10.778 8.929 1.00 45.44 134 LYS A N 1
ATOM 1128 C CA . LYS A 1 134 ? 7.019 -12.035 8.680 1.00 45.44 134 LYS A CA 1
ATOM 1129 C C . LYS A 1 134 ? 6.771 -12.919 9.911 1.00 45.44 134 LYS A C 1
ATOM 1131 O O . LYS A 1 134 ? 6.959 -12.404 11.015 1.00 45.44 134 LYS A O 1
ATOM 1136 N N . PRO A 1 135 ? 6.274 -14.159 9.771 1.00 48.31 135 PRO A N 1
ATOM 1137 C CA . PRO A 1 135 ? 6.303 -15.113 10.874 1.00 48.31 135 PRO A CA 1
ATOM 1138 C C . PRO A 1 135 ? 7.742 -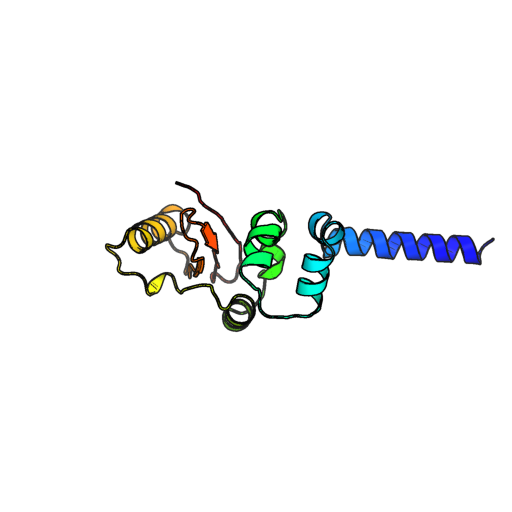15.468 11.272 1.00 48.31 135 PRO A C 1
ATOM 1140 O O . PRO A 1 135 ? 8.632 -15.445 10.389 1.00 48.31 135 PRO A O 1
#

Mean predicted aligned error: 8.38 Å

pLDDT: mean 77.34, std 12.35, range [45.44, 93.19]

Foldseek 3Di:
DVVVVVVVVVVVVVVVVCCVPVNPQCVVPVVLVVLLVVLQADDPVSCVVRLVPDPCNQVSWWPHDPVSVCRNHVQWAWLVPDDCPDPSNVVVVVCCVPVVNPFDFTWTFHDDDPFGFTQGAGPRVPTGDGDGDGD

Nearest PDB structures (foldseek):
  1hye-assembly1_A-2  TM=1.910E-01  e=5.793E-01  Methanocaldococcus jannaschii

Sequence (135 aa):
MKKFFLTAFYICIVVFSSFFYFGPYKLKNPDYLFWDIFGKPCTLPIFEQHIMHDPQRSFLIRGKQETDIRNRFPFLSDGDRFASDSVRGIYLNRLKKADFKGRDVKLLWYPSDGDWGVALILLDG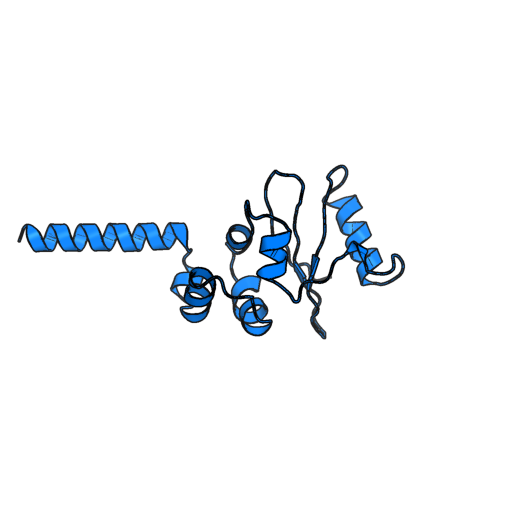KGHRFEFYKP

Solvent-accessible surface area (backbone atoms only — not comparable to full-atom values): 7821 Å² total; per-residue (Å²): 110,72,66,60,54,51,52,51,51,52,50,51,51,51,54,51,51,46,41,72,73,64,30,70,63,33,75,74,34,58,71,60,37,49,46,62,74,69,66,53,60,54,48,71,66,58,42,64,75,41,48,72,70,36,93,66,45,32,66,81,45,45,84,58,54,71,68,58,50,41,58,35,37,65,73,52,38,64,42,86,73,44,55,66,87,38,76,66,18,42,50,52,54,48,47,46,61,67,82,38,61,96,54,62,66,53,48,28,34,42,85,51,88,96,55,63,41,40,44,36,38,40,67,66,86,84,48,28,46,66,50,74,55,77,134

Radius of gyration: 18.43 Å; Cα contacts (8 Å, |Δi|>4): 148; chains: 1; bounding box: 36×64×31 Å